Protein AF-A0A971B9K6-F1 (afdb_monomer_lite)

Secondary structure (DSSP, 8-state):
-----EEEEEEETTEEEEEEEEEEETTEEEEEETTEEEEEEEEETTEEEEEE-SSS-EEEEEEEEE-TT--EEEEEEEEETT----EEEEEEE--S---

Radius of gyration: 12.98 Å; chains: 1; bounding box: 41×25×31 Å

Foldseek 3Di:
DDDPAAWKFKAWQNDTWIWGFHDDDPQATWTDTPNATWDPWGDDPQKTWIWRPDPFIKIDIWGWDADPQRKIKTWDWIDTPPDPDIIIMMIIDHDPDPD

Sequence (99 aa):
MYDLRGNWNHDGNGHKTKLIVKEQQGNKSSGTMHGNPLINGVISGNKVTFTRDIPQRQDYTGTITVDSDGNVRMSGTFTPVGSNSLYKWNSEKLNKWGV

pLDDT: mean 91.16, std 10.28, range [36.59, 98.0]

Structure (mmCIF, N/CA/C/O backbone):
data_AF-A0A971B9K6-F1
#
_entry.id   AF-A0A971B9K6-F1
#
loop_
_atom_site.group_PDB
_atom_site.id
_atom_site.type_symbol
_atom_site.label_atom_id
_atom_site.label_alt_id
_atom_site.label_comp_id
_atom_site.label_asym_id
_atom_site.label_entity_id
_atom_site.label_seq_id
_atom_site.pdbx_PDB_ins_code
_atom_site.Cartn_x
_atom_site.Cartn_y
_atom_site.Cartn_z
_atom_site.occupancy
_atom_site.B_iso_or_equiv
_atom_site.auth_seq_id
_atom_site.auth_comp_id
_atom_site.auth_asym_id
_atom_site.auth_atom_id
_atom_site.pdbx_PDB_model_num
ATOM 1 N N . MET A 1 1 ? -9.076 -6.286 13.920 1.00 74.38 1 MET A N 1
ATOM 2 C CA . MET A 1 1 ? -8.378 -6.205 12.615 1.00 74.38 1 MET A CA 1
ATOM 3 C C . MET A 1 1 ? -8.935 -5.003 11.868 1.00 74.38 1 MET A C 1
ATOM 5 O O . MET A 1 1 ? -10.145 -4.832 11.904 1.00 74.38 1 MET A O 1
ATOM 9 N N . TYR A 1 2 ? -8.090 -4.157 11.273 1.00 84.38 2 TYR A N 1
ATOM 10 C CA . TYR A 1 2 ? -8.534 -2.933 10.587 1.00 84.38 2 TYR A CA 1
ATOM 11 C C . TYR A 1 2 ? -9.240 -3.241 9.259 1.00 84.38 2 TYR A C 1
ATOM 13 O O . TYR A 1 2 ? -8.789 -4.128 8.538 1.00 84.38 2 TYR A O 1
ATOM 21 N N . ASP A 1 3 ? -10.296 -2.494 8.916 1.00 88.62 3 ASP A N 1
ATOM 22 C CA . ASP A 1 3 ? -10.888 -2.503 7.572 1.00 88.62 3 ASP A CA 1
ATOM 23 C C . ASP A 1 3 ? -10.204 -1.456 6.682 1.00 88.62 3 ASP A C 1
ATOM 25 O O . ASP A 1 3 ? -10.424 -0.242 6.800 1.00 88.62 3 ASP A O 1
ATOM 29 N N . LEU A 1 4 ? -9.348 -1.934 5.781 1.00 91.19 4 LEU A N 1
ATOM 30 C CA . LEU A 1 4 ? -8.565 -1.077 4.901 1.00 91.19 4 LEU A CA 1
ATOM 31 C C . LEU A 1 4 ? -9.233 -0.817 3.550 1.00 91.19 4 LEU A C 1
ATOM 33 O O . LEU A 1 4 ? -8.687 -0.039 2.767 1.00 91.19 4 LEU A O 1
ATOM 37 N N . ARG A 1 5 ? -10.412 -1.390 3.276 1.00 93.12 5 ARG A N 1
ATOM 38 C CA . ARG A 1 5 ? -11.105 -1.207 1.991 1.00 93.12 5 ARG A CA 1
ATOM 39 C C . ARG A 1 5 ? -11.350 0.273 1.689 1.00 93.12 5 ARG A C 1
ATOM 41 O O . ARG A 1 5 ? -11.621 1.076 2.590 1.00 93.12 5 ARG A O 1
ATOM 48 N N . GLY A 1 6 ? -11.248 0.627 0.410 1.00 93.50 6 GLY A N 1
ATOM 49 C CA . GLY A 1 6 ? -11.510 1.972 -0.098 1.00 93.50 6 GLY A CA 1
ATOM 50 C C . GLY A 1 6 ? -10.330 2.623 -0.818 1.00 93.50 6 GLY A C 1
ATOM 51 O O . GLY A 1 6 ? -9.342 1.978 -1.172 1.00 93.50 6 GLY A O 1
ATOM 52 N N . ASN A 1 7 ? -10.477 3.926 -1.056 1.00 94.44 7 ASN A N 1
ATOM 53 C CA . ASN A 1 7 ? -9.507 4.753 -1.765 1.00 94.44 7 ASN A CA 1
ATOM 54 C C . ASN A 1 7 ? -8.622 5.511 -0.779 1.00 94.44 7 ASN A C 1
ATOM 56 O O . ASN A 1 7 ? -9.125 6.156 0.140 1.00 94.44 7 ASN A O 1
ATOM 60 N N . TRP A 1 8 ? -7.325 5.495 -1.043 1.00 95.38 8 TRP A N 1
ATOM 61 C CA . TRP A 1 8 ? -6.303 6.131 -0.230 1.00 95.38 8 TRP A CA 1
ATOM 62 C C . TRP A 1 8 ? -5.507 7.117 -1.080 1.00 95.38 8 TRP A C 1
ATOM 64 O O . TRP A 1 8 ? -5.150 6.809 -2.222 1.00 95.38 8 TRP A O 1
ATOM 74 N N . ASN A 1 9 ? -5.206 8.294 -0.534 1.00 95.88 9 ASN A N 1
ATOM 75 C CA . ASN A 1 9 ? -4.154 9.145 -1.090 1.00 95.88 9 ASN A CA 1
ATOM 76 C C . ASN A 1 9 ? -2.826 8.474 -0.761 1.00 95.88 9 ASN A C 1
ATOM 78 O O . ASN A 1 9 ? -2.583 8.220 0.410 1.00 95.88 9 ASN A O 1
ATOM 82 N N . HIS A 1 10 ? -2.003 8.164 -1.756 1.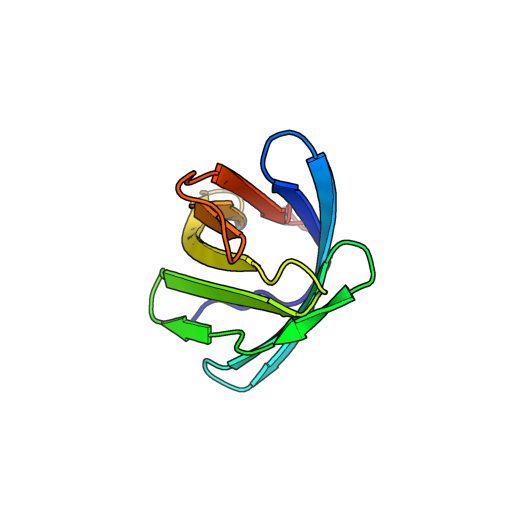00 96.06 10 HIS A N 1
ATOM 83 C CA . HIS A 1 10 ? -0.707 7.521 -1.560 1.00 96.06 10 HIS A CA 1
ATOM 84 C C . HIS A 1 10 ? 0.409 8.448 -2.028 1.00 96.06 10 HIS A C 1
ATOM 86 O O . HIS A 1 10 ? 0.290 9.080 -3.077 1.00 96.06 10 HIS A O 1
ATOM 92 N N . ASP A 1 11 ? 1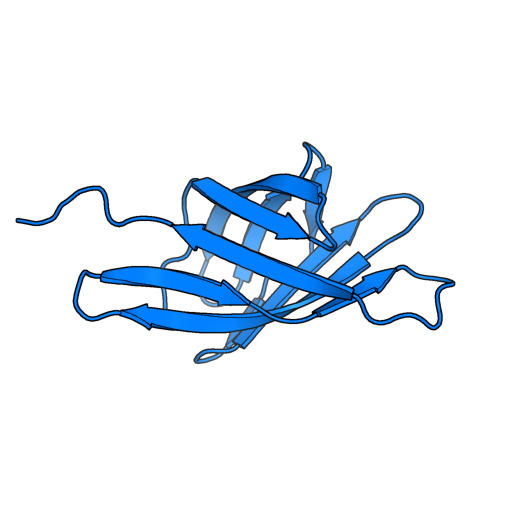.502 8.474 -1.279 1.00 96.38 11 ASP A N 1
ATOM 93 C CA . ASP A 1 11 ? 2.762 9.101 -1.660 1.00 96.38 11 ASP A CA 1
ATOM 94 C C . ASP A 1 11 ? 3.885 8.094 -1.402 1.00 96.38 11 ASP A C 1
ATOM 96 O O . ASP A 1 11 ? 4.131 7.706 -0.257 1.00 96.38 11 ASP A O 1
ATOM 100 N N . GLY A 1 12 ? 4.530 7.636 -2.474 1.00 93.69 12 GLY A N 1
ATOM 101 C CA . GLY A 1 12 ? 5.677 6.737 -2.419 1.00 93.69 12 GLY A CA 1
ATOM 102 C C . GLY A 1 12 ? 6.885 7.414 -3.042 1.00 93.69 12 GLY A C 1
ATOM 103 O O . GLY A 1 12 ? 6.898 7.656 -4.246 1.00 93.69 12 GLY A O 1
ATOM 104 N N . ASN A 1 13 ? 7.910 7.713 -2.242 1.00 92.75 13 ASN A N 1
ATOM 105 C CA . ASN A 1 13 ? 9.099 8.438 -2.697 1.00 92.75 13 ASN A CA 1
ATOM 106 C C . ASN A 1 13 ? 8.785 9.781 -3.403 1.00 92.75 13 ASN A C 1
ATOM 108 O O . ASN A 1 13 ? 9.410 10.115 -4.406 1.00 92.75 13 ASN A O 1
ATOM 112 N N . GLY A 1 14 ? 7.777 10.527 -2.940 1.00 91.94 14 GLY A N 1
ATOM 113 C CA . GLY A 1 14 ? 7.342 11.785 -3.558 1.00 91.94 14 GLY A CA 1
ATOM 114 C C . GLY A 1 14 ? 6.402 11.610 -4.757 1.00 91.94 14 GLY A C 1
ATOM 115 O O . GLY A 1 14 ? 5.879 12.596 -5.280 1.00 91.94 14 GLY A O 1
ATOM 116 N N . HIS A 1 15 ? 6.147 10.375 -5.201 1.00 90.81 15 HIS A N 1
ATOM 117 C CA . HIS A 1 15 ? 5.206 10.094 -6.281 1.00 90.81 15 HIS A CA 1
ATOM 118 C C . HIS A 1 15 ? 3.794 9.918 -5.726 1.00 90.81 15 HIS A C 1
ATOM 120 O O . HIS A 1 15 ? 3.459 8.901 -5.112 1.00 90.81 15 HIS A O 1
ATOM 126 N N . LYS A 1 16 ? 2.946 10.916 -5.984 1.00 94.12 16 LYS A N 1
ATOM 127 C CA . LYS A 1 16 ? 1.549 10.927 -5.544 1.00 94.12 16 LYS A CA 1
ATOM 128 C C . LYS A 1 16 ? 0.665 10.091 -6.466 1.00 94.12 16 LYS A C 1
ATOM 130 O O . LYS A 1 16 ? 0.735 10.204 -7.688 1.00 94.12 16 LYS A O 1
ATOM 135 N N . THR A 1 17 ? -0.187 9.259 -5.878 1.00 93.44 17 THR A N 1
ATOM 136 C CA . THR A 1 17 ? -1.108 8.364 -6.591 1.00 93.44 17 THR A CA 1
ATOM 137 C C . THR A 1 17 ? -2.295 7.976 -5.707 1.00 93.44 17 THR A C 1
ATOM 139 O O . THR A 1 17 ? -2.457 8.472 -4.590 1.00 93.44 17 THR A O 1
ATOM 142 N N . LYS A 1 18 ? -3.139 7.067 -6.201 1.00 94.56 18 LYS A N 1
ATOM 143 C CA . LYS A 1 18 ? -4.150 6.381 -5.398 1.00 94.56 18 LYS A CA 1
ATOM 144 C C . LYS A 1 18 ? -3.730 4.944 -5.121 1.00 94.56 18 LYS A C 1
ATOM 146 O O . LYS A 1 18 ? -3.357 4.211 -6.040 1.00 94.56 18 LYS A O 1
ATOM 151 N N . LEU A 1 19 ? -3.860 4.551 -3.860 1.00 95.31 19 LEU A N 1
ATOM 152 C CA . LEU A 1 19 ? -3.928 3.156 -3.448 1.00 95.31 19 LEU A CA 1
ATOM 153 C C . LEU A 1 19 ? -5.409 2.800 -3.279 1.00 95.31 19 LEU A C 1
ATOM 155 O O . LEU A 1 19 ? -6.141 3.475 -2.560 1.00 95.31 19 LEU A O 1
ATOM 159 N N . ILE A 1 20 ? -5.862 1.755 -3.959 1.00 95.44 20 ILE A N 1
ATOM 160 C CA . ILE A 1 20 ? -7.237 1.264 -3.874 1.00 95.44 20 ILE A CA 1
ATOM 161 C C . ILE A 1 20 ? -7.180 -0.131 -3.277 1.00 95.44 20 ILE A C 1
ATOM 163 O O . ILE A 1 20 ? -6.659 -1.038 -3.918 1.00 95.44 20 ILE A O 1
ATOM 167 N N . VAL A 1 21 ? -7.729 -0.313 -2.081 1.00 94.50 21 VAL A N 1
ATOM 168 C CA . VAL A 1 21 ? -7.927 -1.638 -1.483 1.00 94.50 21 VAL A CA 1
ATOM 169 C C . VAL A 1 21 ? -9.338 -2.085 -1.851 1.00 94.50 21 VAL A C 1
ATOM 171 O O . VAL A 1 21 ? -10.315 -1.531 -1.343 1.00 94.50 21 VAL A O 1
ATOM 174 N N . LYS A 1 22 ? -9.443 -3.027 -2.793 1.00 93.38 22 LYS A N 1
ATOM 175 C CA . LYS A 1 22 ? -10.719 -3.474 -3.374 1.00 93.38 22 LYS A CA 1
ATOM 176 C C . LYS A 1 22 ? -11.393 -4.518 -2.495 1.00 93.38 22 LYS A C 1
ATOM 178 O O . LYS A 1 22 ? -12.565 -4.372 -2.163 1.00 93.38 22 LYS A O 1
ATOM 183 N N . GLU A 1 23 ? -10.644 -5.535 -2.085 1.00 93.38 23 GLU A N 1
ATOM 184 C CA . GLU A 1 23 ? -11.163 -6.628 -1.268 1.00 93.38 23 GLU A CA 1
ATOM 185 C C . GLU A 1 23 ? -10.286 -6.849 -0.042 1.00 93.38 23 GLU A C 1
ATOM 187 O O . GLU A 1 23 ? -9.072 -6.628 -0.066 1.00 93.38 23 GLU A O 1
ATOM 192 N N . GLN A 1 24 ? -10.917 -7.308 1.034 1.00 93.50 24 GLN A N 1
ATOM 193 C CA . GLN A 1 24 ? -10.233 -7.764 2.231 1.00 93.50 24 GLN A CA 1
ATOM 194 C C . GLN A 1 24 ? -10.999 -8.955 2.809 1.00 93.50 24 GLN A C 1
ATOM 196 O O . GLN A 1 24 ? -12.176 -8.832 3.146 1.00 93.50 24 GLN A O 1
ATOM 201 N N . GLN A 1 25 ? -10.334 -10.105 2.903 1.00 93.50 25 GLN A N 1
ATOM 202 C CA . GLN A 1 25 ? -10.880 -11.347 3.447 1.00 93.50 25 GLN A CA 1
ATOM 203 C C . GLN A 1 25 ? -9.969 -11.830 4.572 1.00 93.50 25 GLN A C 1
ATOM 205 O O . GLN A 1 25 ? -8.855 -12.306 4.337 1.00 93.50 25 GLN A O 1
ATOM 210 N N . GLY A 1 26 ? -10.421 -11.666 5.816 1.00 92.19 26 GLY A N 1
ATOM 211 C CA . GLY A 1 26 ? -9.547 -11.869 6.967 1.00 92.19 26 GLY A CA 1
ATOM 212 C C . GLY A 1 26 ? -8.324 -10.950 6.877 1.00 92.19 26 GLY A C 1
ATOM 213 O O . GLY A 1 26 ? -8.442 -9.759 6.578 1.00 9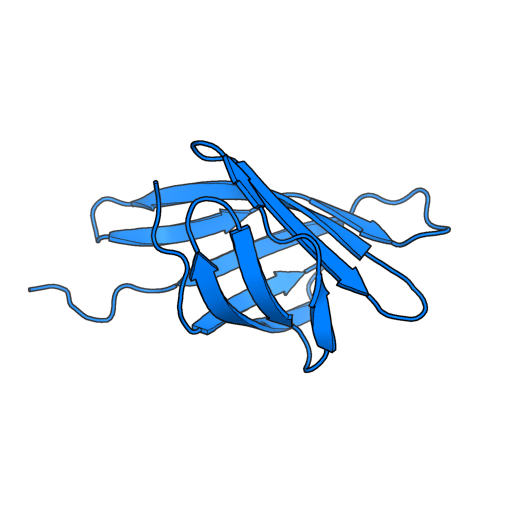2.19 26 GLY A O 1
ATOM 214 N N . ASN A 1 27 ? -7.141 -11.518 7.097 1.00 94.94 27 ASN A N 1
ATOM 215 C CA . ASN A 1 27 ? -5.880 -10.788 7.021 1.00 94.94 27 ASN A CA 1
ATOM 216 C C . ASN A 1 27 ? -5.406 -10.501 5.592 1.00 94.94 27 ASN A C 1
ATOM 218 O O . ASN A 1 27 ? -4.429 -9.776 5.442 1.00 94.94 27 ASN A O 1
ATOM 222 N N . LYS A 1 28 ? -6.035 -11.063 4.556 1.00 96.44 28 LYS A N 1
ATOM 223 C CA . LYS A 1 28 ? -5.611 -10.866 3.167 1.00 96.44 28 LYS A CA 1
ATOM 224 C C . LYS A 1 28 ? -6.327 -9.676 2.551 1.00 96.44 28 LYS A C 1
ATOM 226 O O . LYS A 1 28 ? -7.529 -9.513 2.748 1.00 96.44 28 LYS A O 1
ATOM 231 N N . SER A 1 29 ? -5.608 -8.889 1.764 1.00 94.69 29 SER A N 1
ATOM 232 C CA . SER A 1 29 ? -6.163 -7.780 0.992 1.00 94.69 29 SER A CA 1
ATOM 233 C C . SER A 1 29 ? -5.706 -7.821 -0.465 1.00 94.69 29 SER A C 1
ATOM 235 O O . SER A 1 29 ? -4.645 -8.351 -0.795 1.00 94.69 29 SER A O 1
ATOM 237 N N . SER A 1 30 ? -6.528 -7.264 -1.349 1.00 94.88 30 SER A N 1
ATOM 238 C CA . SER A 1 30 ? -6.220 -7.086 -2.767 1.00 94.88 30 SER A CA 1
ATOM 239 C C . SER A 1 30 ? -6.573 -5.668 -3.202 1.00 94.88 30 SER A C 1
ATOM 241 O O . SER A 1 30 ? -7.364 -4.964 -2.562 1.00 94.88 30 SER A O 1
ATOM 243 N N . GLY A 1 31 ? -5.960 -5.202 -4.285 1.00 94.62 31 GLY A N 1
ATOM 244 C CA . GLY A 1 31 ? -6.096 -3.807 -4.662 1.00 94.62 31 GLY A CA 1
ATOM 245 C C . GLY A 1 31 ? -5.329 -3.414 -5.904 1.00 94.62 31 GLY A C 1
ATOM 246 O O . GLY A 1 31 ? -4.843 -4.260 -6.649 1.00 94.62 31 GLY A O 1
ATOM 247 N N . THR A 1 32 ? -5.227 -2.108 -6.118 1.00 95.38 32 THR A N 1
ATOM 248 C CA . THR A 1 32 ? -4.433 -1.517 -7.194 1.00 95.38 32 THR A CA 1
ATOM 249 C C . THR A 1 32 ? -3.705 -0.267 -6.722 1.00 95.38 32 THR A C 1
ATOM 251 O O . THR A 1 32 ? -4.253 0.511 -5.942 1.00 95.38 32 THR A O 1
ATOM 254 N N . MET A 1 33 ? -2.512 -0.022 -7.258 1.00 94.00 33 MET A N 1
ATOM 255 C CA . MET A 1 33 ? -1.735 1.197 -7.038 1.00 94.00 33 MET A CA 1
ATOM 256 C C . MET A 1 33 ? -1.036 1.610 -8.338 1.00 94.00 33 MET A C 1
ATOM 258 O O . MET A 1 33 ? -0.426 0.780 -9.011 1.00 94.00 33 MET A O 1
ATOM 262 N N . HIS A 1 34 ? -1.146 2.886 -8.729 1.00 87.25 34 HIS A N 1
ATOM 263 C CA . HIS A 1 34 ? -0.778 3.348 -10.084 1.00 87.25 34 HIS A CA 1
ATOM 264 C C . HIS A 1 34 ? -1.439 2.521 -11.207 1.00 87.25 34 HIS A C 1
ATOM 266 O O . HIS A 1 34 ? -0.803 2.220 -12.210 1.00 87.25 34 HIS A O 1
ATOM 272 N N . GLY A 1 35 ? -2.676 2.058 -11.002 1.00 86.62 35 GLY A N 1
ATOM 273 C CA . GLY A 1 35 ? -3.374 1.176 -11.948 1.00 86.62 35 GLY A CA 1
ATOM 274 C C . GLY A 1 35 ? -2.851 -0.266 -12.011 1.00 86.62 35 GLY A C 1
ATOM 275 O O . GLY A 1 35 ? -3.476 -1.096 -12.660 1.00 86.62 35 GLY A O 1
ATOM 276 N N . ASN A 1 36 ? -1.766 -0.595 -11.303 1.00 91.44 36 ASN A N 1
ATOM 277 C CA . ASN A 1 36 ? -1.208 -1.944 -11.265 1.00 91.44 36 ASN A CA 1
ATOM 278 C C . ASN A 1 36 ? -1.828 -2.743 -10.115 1.00 91.44 36 ASN A C 1
ATOM 280 O O . ASN A 1 36 ? -2.012 -2.172 -9.035 1.00 91.44 36 ASN A O 1
ATOM 284 N N . PRO A 1 37 ? -2.141 -4.035 -10.303 1.00 92.81 37 PRO A N 1
ATOM 285 C CA . PRO A 1 37 ? -2.653 -4.881 -9.236 1.00 92.81 37 PRO A CA 1
ATOM 286 C C . PRO A 1 37 ? -1.637 -5.035 -8.101 1.00 92.81 37 PRO A C 1
ATOM 288 O O . PRO A 1 37 ? -0.423 -5.065 -8.310 1.00 92.81 37 PRO A O 1
ATOM 291 N N . LEU A 1 38 ? -2.162 -5.132 -6.883 1.00 94.12 38 LEU A N 1
ATOM 292 C CA . LEU A 1 38 ? -1.404 -5.538 -5.711 1.00 94.12 38 LEU A CA 1
ATOM 293 C C . LEU A 1 38 ? -1.526 -7.041 -5.514 1.00 94.12 38 LEU A C 1
ATOM 295 O O . LEU A 1 38 ? -2.623 -7.594 -5.609 1.00 94.12 38 LEU A O 1
ATOM 299 N N . ILE A 1 39 ? -0.413 -7.670 -5.157 1.00 92.94 39 ILE A N 1
ATOM 300 C CA . ILE A 1 39 ? -0.361 -9.068 -4.734 1.00 92.94 39 ILE A CA 1
ATOM 301 C C . ILE A 1 39 ? 0.145 -9.155 -3.292 1.00 92.94 39 ILE A C 1
ATOM 303 O O . ILE A 1 39 ? 0.730 -8.206 -2.770 1.00 92.94 39 ILE A O 1
ATOM 307 N N . ASN A 1 40 ? -0.089 -10.296 -2.639 1.00 93.56 40 ASN A N 1
ATOM 308 C CA . ASN A 1 40 ? 0.393 -10.582 -1.280 1.00 93.56 40 ASN A CA 1
ATOM 309 C C . ASN A 1 40 ? 0.029 -9.506 -0.237 1.00 93.56 40 ASN A C 1
ATOM 311 O O . ASN A 1 40 ? 0.807 -9.228 0.677 1.00 93.56 40 ASN A O 1
ATOM 315 N N . GLY A 1 41 ? -1.151 -8.892 -0.373 1.00 95.81 41 GLY A N 1
ATOM 316 C CA . GLY A 1 41 ? -1.675 -7.969 0.626 1.00 95.81 41 GLY A CA 1
ATOM 317 C C . GLY A 1 41 ? -1.970 -8.704 1.931 1.00 95.81 41 GLY A C 1
ATOM 318 O O . GLY A 1 41 ? -2.788 -9.626 1.938 1.00 95.81 41 GLY A O 1
ATOM 319 N N . VAL A 1 42 ? -1.304 -8.326 3.024 1.00 96.75 42 VAL A N 1
ATOM 320 C CA . VAL A 1 42 ? -1.477 -8.943 4.348 1.00 96.75 42 VAL A CA 1
ATOM 321 C C . VAL A 1 42 ? -1.540 -7.879 5.441 1.00 96.75 42 VAL A C 1
ATOM 323 O O . VAL A 1 42 ? -0.777 -6.915 5.441 1.00 96.75 42 VAL A O 1
ATOM 326 N N . ILE A 1 43 ? -2.446 -8.077 6.397 1.00 95.50 43 ILE A N 1
ATOM 327 C CA . ILE A 1 43 ? -2.660 -7.231 7.571 1.00 95.50 43 ILE A CA 1
ATOM 328 C C . ILE A 1 43 ? -2.512 -8.093 8.822 1.00 95.50 43 ILE A C 1
ATOM 330 O O . ILE A 1 43 ? -3.280 -9.028 9.035 1.00 95.50 43 ILE A O 1
ATOM 334 N N . SER A 1 44 ? -1.553 -7.769 9.684 1.00 94.50 44 SER A N 1
ATOM 335 C C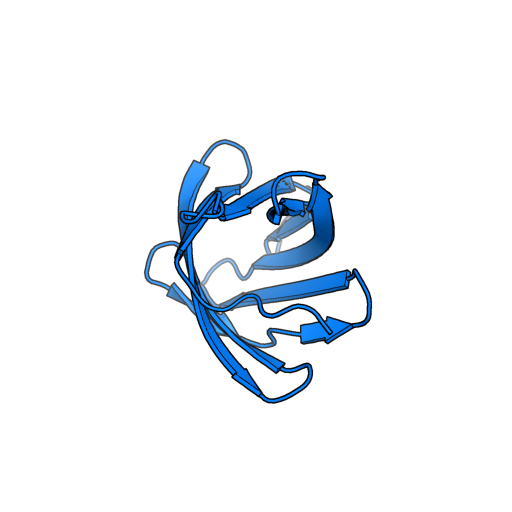A . SER A 1 44 ? -1.317 -8.504 10.931 1.00 94.50 44 SER A CA 1
ATOM 336 C C . SER A 1 44 ? -1.130 -7.533 12.090 1.00 94.50 44 SER A C 1
ATOM 338 O O . SER A 1 44 ? -0.101 -6.866 12.195 1.00 94.50 44 SER A O 1
ATOM 340 N N . GLY A 1 45 ? -2.135 -7.436 12.964 1.00 93.00 45 GLY A N 1
ATOM 341 C CA . GLY A 1 45 ? -2.175 -6.407 14.004 1.00 93.00 45 GLY A CA 1
ATOM 342 C C . GLY A 1 45 ? -2.196 -5.011 13.378 1.00 93.00 45 GLY A C 1
ATOM 343 O O . GLY A 1 45 ? -3.107 -4.690 12.617 1.00 93.00 45 GLY A O 1
ATOM 344 N N . ASN A 1 46 ? -1.177 -4.206 13.678 1.00 95.38 46 ASN A N 1
ATOM 345 C CA . ASN A 1 46 ? -0.961 -2.896 13.067 1.00 95.38 46 ASN A CA 1
ATOM 346 C C . ASN A 1 46 ? 0.035 -2.923 11.899 1.00 95.38 46 ASN A C 1
ATOM 348 O O . ASN A 1 46 ? 0.406 -1.857 11.428 1.00 95.38 46 ASN A O 1
ATOM 352 N N . LYS A 1 47 ? 0.502 -4.089 11.440 1.00 96.69 47 LYS A N 1
ATOM 353 C CA . LYS A 1 47 ? 1.402 -4.197 10.283 1.00 96.69 47 LYS A CA 1
ATOM 354 C C . LYS A 1 47 ? 0.610 -4.419 9.001 1.00 96.69 47 LYS A C 1
ATOM 356 O O . LYS A 1 47 ? -0.370 -5.166 9.003 1.00 96.69 47 LYS A O 1
ATOM 361 N N . VAL A 1 48 ? 1.079 -3.822 7.912 1.00 96.31 48 VAL A N 1
ATOM 362 C CA . VAL A 1 48 ? 0.554 -4.013 6.558 1.00 96.31 48 VAL A CA 1
ATOM 363 C C . VAL A 1 48 ? 1.697 -4.303 5.591 1.00 96.31 48 VAL A C 1
ATOM 365 O O . VAL A 1 48 ? 2.748 -3.664 5.648 1.00 96.31 48 VAL A O 1
ATOM 368 N N . THR A 1 49 ? 1.491 -5.265 4.699 1.00 96.50 49 THR A N 1
ATOM 369 C CA . THR A 1 49 ? 2.392 -5.543 3.579 1.00 96.50 49 THR A CA 1
ATOM 370 C C . THR A 1 49 ? 1.595 -5.690 2.300 1.00 96.50 49 THR A C 1
ATOM 372 O O . THR A 1 49 ? 0.468 -6.178 2.330 1.00 96.50 49 THR A O 1
ATOM 375 N N . PHE A 1 50 ? 2.175 -5.288 1.177 1.00 95.69 50 PHE A N 1
ATOM 376 C CA . PHE A 1 50 ? 1.663 -5.598 -0.155 1.00 95.69 50 PHE A CA 1
ATOM 377 C C . PHE A 1 50 ? 2.790 -5.481 -1.177 1.00 95.69 50 PHE A C 1
ATOM 379 O O . PHE A 1 50 ? 3.764 -4.760 -0.977 1.00 95.69 50 PHE A O 1
ATOM 386 N N . THR A 1 51 ? 2.640 -6.165 -2.299 1.00 95.12 51 THR A N 1
ATOM 387 C CA . THR A 1 51 ? 3.602 -6.135 -3.396 1.00 95.12 51 THR A CA 1
ATOM 388 C C . THR A 1 51 ? 2.952 -5.487 -4.607 1.00 95.12 51 THR A C 1
ATOM 390 O O . THR A 1 51 ? 1.848 -5.866 -5.001 1.00 95.12 51 THR A O 1
ATOM 393 N N . ARG A 1 52 ? 3.647 -4.536 -5.234 1.00 93.62 52 ARG A N 1
ATOM 394 C CA . ARG A 1 52 ? 3.314 -4.072 -6.583 1.00 93.62 52 ARG A CA 1
ATOM 395 C C . ARG A 1 52 ? 4.097 -4.920 -7.583 1.00 93.62 52 ARG A C 1
ATOM 397 O O . ARG A 1 52 ? 5.320 -4.788 -7.667 1.00 93.62 52 ARG A O 1
ATOM 404 N N . ASP A 1 53 ? 3.393 -5.794 -8.298 1.00 89.94 53 ASP A N 1
ATOM 405 C CA . ASP A 1 53 ? 3.994 -6.731 -9.251 1.00 89.94 53 ASP A CA 1
ATOM 406 C C . ASP A 1 53 ? 4.094 -6.097 -10.641 1.00 89.94 53 ASP A C 1
ATOM 408 O O . ASP A 1 53 ? 3.182 -6.143 -11.462 1.00 89.94 53 ASP A O 1
ATOM 412 N N . ILE A 1 54 ? 5.195 -5.390 -10.842 1.00 90.31 54 ILE A N 1
ATOM 413 C CA . ILE A 1 54 ? 5.561 -4.671 -12.065 1.00 90.31 54 ILE A CA 1
ATOM 414 C C . ILE A 1 54 ? 6.997 -5.077 -12.438 1.00 90.31 54 ILE A C 1
ATOM 416 O O . ILE A 1 54 ? 7.671 -5.667 -11.591 1.00 90.31 54 ILE A O 1
ATOM 420 N N . PRO A 1 55 ? 7.525 -4.742 -13.637 1.00 89.56 55 PRO A N 1
ATOM 421 C CA . PRO A 1 55 ? 8.879 -5.150 -14.038 1.00 89.56 55 PRO A CA 1
ATOM 422 C C . PRO A 1 55 ? 9.963 -4.830 -13.001 1.00 89.56 55 PRO A C 1
ATOM 424 O O . PRO A 1 55 ? 10.877 -5.620 -12.786 1.00 89.56 55 PRO A O 1
ATOM 427 N N . GLN A 1 56 ? 9.818 -3.704 -12.298 1.00 89.75 56 GLN A N 1
ATOM 428 C CA . GLN A 1 56 ? 10.602 -3.387 -11.111 1.00 89.75 56 GLN A CA 1
ATOM 429 C C . GLN A 1 56 ? 9.760 -3.635 -9.854 1.00 89.75 56 GLN A C 1
ATOM 431 O O . GLN A 1 56 ? 9.270 -2.683 -9.242 1.00 89.75 56 GLN A O 1
ATOM 436 N N . ARG A 1 57 ? 9.539 -4.912 -9.512 1.00 93.19 57 ARG A N 1
ATOM 437 C CA . ARG A 1 57 ? 8.702 -5.334 -8.376 1.00 93.19 57 ARG A CA 1
ATOM 438 C C . ARG A 1 57 ? 9.069 -4.556 -7.118 1.00 93.19 57 ARG A C 1
ATOM 440 O O . ARG A 1 57 ? 10.244 -4.338 -6.843 1.00 93.19 57 ARG A O 1
ATOM 447 N N . GLN A 1 58 ? 8.064 -4.158 -6.347 1.00 94.94 58 GLN A N 1
ATOM 448 C CA . GLN A 1 58 ? 8.254 -3.406 -5.109 1.00 94.94 58 GLN A CA 1
ATOM 449 C C . GLN A 1 58 ? 7.484 -4.066 -3.978 1.00 94.94 58 GLN A C 1
ATOM 451 O O . GLN A 1 58 ? 6.261 -4.194 -4.053 1.00 94.94 58 GLN A O 1
ATOM 456 N N . ASP A 1 59 ? 8.200 -4.445 -2.926 1.00 94.19 59 ASP A N 1
ATOM 457 C CA . ASP A 1 59 ? 7.603 -4.995 -1.716 1.00 94.19 59 ASP A CA 1
ATOM 458 C C . ASP A 1 59 ? 7.469 -3.879 -0.677 1.00 94.19 59 ASP A C 1
ATOM 460 O O . ASP A 1 59 ? 8.460 -3.312 -0.215 1.00 94.19 59 ASP A O 1
ATOM 464 N N . TYR A 1 60 ? 6.225 -3.538 -0.350 1.00 96.19 60 TYR A N 1
ATOM 465 C CA . TYR A 1 60 ? 5.876 -2.512 0.619 1.00 96.19 60 TYR A CA 1
ATOM 466 C C . TYR A 1 60 ? 5.645 -3.153 1.980 1.00 96.19 60 TYR A C 1
ATOM 468 O O . TYR A 1 60 ? 4.900 -4.127 2.116 1.00 96.19 60 TYR A O 1
ATOM 476 N N . THR A 1 61 ? 6.236 -2.550 3.004 1.00 97.00 61 THR A N 1
ATOM 477 C CA . THR A 1 61 ? 5.957 -2.841 4.408 1.00 97.00 61 THR A CA 1
ATOM 478 C C . THR A 1 61 ? 5.597 -1.554 5.126 1.00 97.00 61 THR A C 1
ATOM 480 O O . THR A 1 61 ? 6.108 -0.482 4.795 1.00 97.00 61 THR A O 1
ATOM 483 N N . GLY A 1 62 ? 4.705 -1.636 6.103 1.00 97.31 62 GLY A N 1
ATOM 484 C CA . GLY A 1 62 ? 4.323 -0.474 6.883 1.00 97.31 62 GLY A CA 1
ATOM 485 C C . GLY A 1 62 ? 3.502 -0.800 8.113 1.00 97.31 62 GLY A C 1
ATOM 486 O O . GLY A 1 62 ? 3.231 -1.962 8.431 1.00 97.31 62 GLY A O 1
ATOM 487 N N . THR A 1 63 ? 3.109 0.259 8.804 1.00 97.56 63 THR A N 1
ATOM 488 C CA . THR A 1 63 ? 2.228 0.222 9.962 1.00 97.56 63 THR A CA 1
ATOM 489 C C . THR A 1 63 ? 0.958 1.015 9.701 1.00 97.56 63 THR A C 1
ATOM 491 O O . THR A 1 63 ? 0.937 1.924 8.877 1.00 97.56 63 THR A O 1
ATOM 494 N N . ILE A 1 64 ? -0.110 0.642 10.399 1.00 96.25 64 ILE A N 1
ATOM 495 C CA . ILE A 1 64 ? -1.422 1.279 10.373 1.00 96.25 64 ILE A CA 1
ATOM 496 C C . ILE A 1 64 ? -1.573 2.079 11.665 1.00 96.25 64 ILE A C 1
ATOM 498 O O . ILE A 1 64 ? -1.347 1.549 12.756 1.00 96.25 64 ILE A O 1
ATOM 502 N N . THR A 1 65 ? -1.992 3.333 11.547 1.00 95.12 65 THR A N 1
ATOM 503 C CA . THR A 1 65 ? -2.391 4.183 12.670 1.00 95.12 65 THR A CA 1
ATOM 504 C C . THR A 1 65 ? -3.783 4.748 12.422 1.00 95.12 65 THR A C 1
ATOM 506 O O . THR A 1 65 ? -4.192 4.963 11.280 1.00 95.12 65 THR A O 1
ATOM 509 N N . VAL A 1 66 ? -4.530 4.957 13.503 1.00 91.81 66 VAL A N 1
ATOM 510 C CA . VAL A 1 66 ? -5.852 5.590 13.486 1.00 91.81 66 VAL A CA 1
ATOM 511 C C . VAL A 1 66 ? -5.793 6.743 14.475 1.00 91.81 66 VAL A C 1
ATOM 513 O O . VAL A 1 66 ? -5.343 6.537 15.603 1.00 91.81 66 VAL A O 1
ATOM 516 N N . ASP A 1 67 ? -6.159 7.945 14.038 1.00 89.62 67 ASP A N 1
ATOM 517 C CA . ASP A 1 67 ? -6.238 9.107 14.928 1.00 89.62 67 ASP A CA 1
ATOM 518 C C . ASP A 1 67 ? -7.603 9.201 15.632 1.00 89.62 67 ASP A C 1
ATOM 520 O O . ASP A 1 67 ? -8.499 8.387 15.399 1.00 89.62 67 ASP A O 1
ATOM 524 N N . SER A 1 68 ? -7.747 10.179 16.531 1.00 88.62 68 SER A N 1
ATOM 525 C CA . SER A 1 68 ? -8.980 10.420 17.296 1.00 88.62 68 SER A CA 1
ATOM 526 C C . SER A 1 68 ? -10.199 10.700 16.421 1.00 88.62 68 SER A C 1
ATOM 528 O O . SER A 1 68 ? -11.320 10.437 16.845 1.00 88.62 68 SER A O 1
ATOM 530 N N . ASP A 1 69 ? -9.978 11.193 15.203 1.00 87.06 69 ASP A N 1
ATOM 531 C CA . ASP A 1 69 ? -11.027 11.577 14.257 1.00 87.06 69 ASP A CA 1
ATOM 532 C C . ASP A 1 69 ? -11.420 10.394 13.348 1.00 87.06 69 ASP A C 1
ATOM 534 O O . ASP A 1 69 ? -12.256 10.506 12.445 1.00 87.06 69 ASP A O 1
ATOM 538 N N . GLY A 1 70 ? -10.800 9.231 13.572 1.00 87.00 70 GLY A N 1
ATOM 539 C CA . GLY A 1 70 ? -11.012 8.021 12.792 1.00 87.00 70 GLY A CA 1
ATOM 540 C C . GLY A 1 70 ? -10.311 8.036 11.434 1.00 87.00 70 GLY A C 1
ATOM 541 O O . GLY A 1 70 ? -10.553 7.137 10.624 1.00 87.00 70 GLY A O 1
ATOM 542 N N . ASN A 1 71 ? -9.434 9.009 11.155 1.00 90.00 71 ASN A N 1
ATOM 543 C CA . ASN A 1 71 ? -8.625 8.962 9.944 1.00 90.00 71 ASN A CA 1
ATOM 544 C C . ASN A 1 71 ? -7.610 7.838 10.072 1.00 90.00 71 ASN A C 1
ATOM 546 O O . ASN A 1 71 ? -6.886 7.721 11.065 1.00 90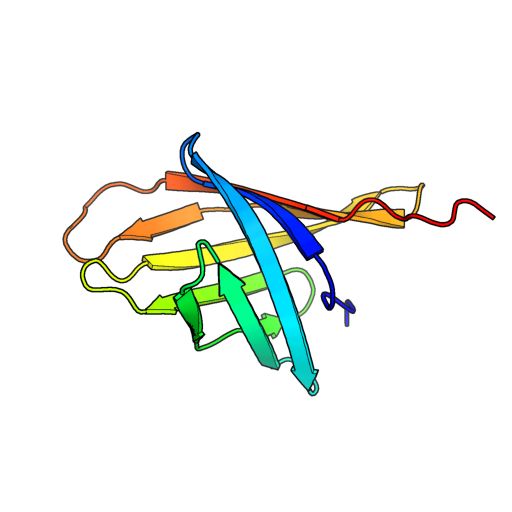.00 71 ASN A O 1
ATOM 550 N N . VAL A 1 72 ? -7.518 7.036 9.018 1.00 93.44 72 VAL A N 1
ATOM 551 C CA . VAL A 1 72 ? -6.581 5.922 8.977 1.00 93.44 72 VAL A CA 1
ATOM 552 C C . VAL A 1 72 ? -5.387 6.323 8.131 1.00 93.44 72 VAL A C 1
ATOM 554 O O . VAL A 1 72 ? -5.536 6.806 7.004 1.00 93.44 72 VAL A O 1
ATOM 557 N N . ARG A 1 73 ? -4.190 6.100 8.666 1.00 95.50 73 ARG A N 1
ATOM 558 C CA . ARG A 1 73 ? -2.925 6.287 7.961 1.00 95.50 73 ARG A CA 1
ATOM 559 C C . ARG A 1 73 ? -2.166 4.974 7.904 1.00 95.50 73 ARG A C 1
ATOM 561 O O . ARG A 1 73 ? -2.206 4.167 8.827 1.00 95.50 73 ARG A O 1
ATOM 568 N N . MET A 1 74 ? -1.470 4.773 6.799 1.00 96.69 74 MET A N 1
ATOM 569 C CA . MET A 1 74 ? -0.479 3.728 6.626 1.00 96.69 74 MET A CA 1
ATOM 570 C C . MET A 1 74 ? 0.845 4.381 6.269 1.00 96.69 74 MET A C 1
ATOM 572 O O . MET A 1 74 ? 0.867 5.323 5.481 1.00 96.69 74 MET A O 1
ATOM 576 N N . SER A 1 75 ? 1.950 3.911 6.822 1.00 97.50 75 SER A N 1
ATOM 577 C CA . SER A 1 75 ? 3.267 4.419 6.440 1.00 97.50 75 SER A CA 1
ATOM 578 C C . SER A 1 75 ? 4.345 3.376 6.638 1.00 97.50 75 SER A C 1
ATOM 580 O O . SER A 1 75 ? 4.214 2.461 7.448 1.00 97.50 75 SER A O 1
ATOM 582 N N . GLY A 1 76 ? 5.424 3.502 5.879 1.00 98.00 76 GLY A N 1
ATOM 583 C CA . GLY A 1 76 ? 6.549 2.594 6.001 1.00 98.00 76 GLY A CA 1
ATOM 584 C C . GLY A 1 76 ? 7.528 2.752 4.861 1.00 98.00 76 GLY A C 1
ATOM 585 O O . GLY A 1 76 ? 7.804 3.869 4.414 1.00 98.00 76 GLY A O 1
ATOM 586 N N . THR A 1 77 ? 8.069 1.626 4.408 1.00 97.75 77 THR A N 1
ATOM 587 C CA . THR A 1 77 ? 9.090 1.590 3.369 1.00 97.75 77 THR A CA 1
ATOM 588 C C . THR A 1 77 ? 8.819 0.544 2.297 1.00 97.75 77 THR A C 1
ATOM 590 O O . THR A 1 77 ? 8.074 -0.414 2.512 1.00 97.75 77 THR A O 1
ATOM 593 N N . PHE A 1 78 ? 9.416 0.742 1.125 1.00 95.94 78 PHE A N 1
ATOM 594 C CA . PHE A 1 78 ? 9.466 -0.256 0.066 1.00 95.94 78 PHE A CA 1
ATOM 595 C C . PHE A 1 78 ? 10.852 -0.312 -0.572 1.00 95.94 78 PHE A C 1
ATOM 597 O O . PHE A 1 78 ? 11.569 0.693 -0.618 1.00 95.94 78 PHE A O 1
ATOM 604 N N . THR A 1 79 ? 11.193 -1.485 -1.100 1.00 91.44 79 THR A N 1
ATOM 605 C CA . THR A 1 79 ? 12.435 -1.721 -1.844 1.00 91.44 79 THR A CA 1
ATOM 606 C C . THR A 1 79 ? 12.081 -2.242 -3.236 1.00 91.44 79 THR A C 1
ATOM 608 O O . THR A 1 79 ? 11.429 -3.283 -3.345 1.00 91.44 79 THR A O 1
ATOM 611 N N . PRO A 1 80 ? 12.464 -1.538 -4.314 1.00 92.44 80 PRO A N 1
ATOM 612 C CA . PRO A 1 80 ? 12.390 -2.075 -5.661 1.00 92.44 80 PRO A CA 1
ATOM 613 C C . PRO A 1 80 ? 13.412 -3.199 -5.845 1.00 92.44 80 PRO A C 1
ATOM 615 O O . PRO A 1 80 ? 14.568 -3.059 -5.445 1.00 92.44 80 PRO A O 1
ATOM 618 N N . VAL A 1 81 ? 13.018 -4.292 -6.493 1.00 90.38 81 VAL A N 1
ATOM 619 C CA . VAL A 1 81 ? 13.938 -5.371 -6.872 1.00 90.38 81 VAL A CA 1
ATOM 620 C C . VAL A 1 81 ? 15.086 -4.799 -7.711 1.00 90.38 81 VAL A C 1
ATOM 622 O O . VAL A 1 81 ? 14.873 -3.975 -8.602 1.00 90.38 81 VAL A O 1
ATOM 625 N N . GLY A 1 82 ? 16.312 -5.221 -7.391 1.00 87.44 82 GLY A N 1
ATOM 626 C CA . GLY A 1 82 ? 17.541 -4.720 -8.014 1.00 87.44 82 GLY A CA 1
ATOM 627 C C . GLY A 1 82 ? 18.042 -3.380 -7.459 1.00 87.44 82 GLY A C 1
ATOM 628 O O . GLY A 1 82 ? 19.063 -2.886 -7.927 1.00 87.44 82 GLY A O 1
ATOM 629 N N . SER A 1 83 ? 17.360 -2.795 -6.467 1.00 89.50 83 SER A N 1
ATOM 630 C CA . SER A 1 83 ? 17.811 -1.591 -5.765 1.00 89.50 83 SER A CA 1
ATOM 631 C C . SER A 1 83 ? 18.341 -1.917 -4.368 1.00 89.50 83 SER A C 1
ATOM 633 O O . SER A 1 83 ? 17.769 -2.733 -3.650 1.00 89.50 83 SER A O 1
ATOM 635 N N . ASN A 1 84 ? 19.398 -1.211 -3.956 1.00 87.56 84 ASN A N 1
ATOM 636 C CA . ASN A 1 84 ? 19.884 -1.193 -2.570 1.00 87.56 84 ASN A CA 1
ATOM 637 C C . ASN A 1 84 ? 19.248 -0.057 -1.748 1.00 87.56 84 ASN A C 1
ATOM 639 O O . ASN A 1 84 ? 19.624 0.174 -0.599 1.00 87.56 84 ASN A O 1
ATOM 643 N N . SER A 1 85 ? 18.320 0.697 -2.340 1.00 91.75 85 SER A N 1
ATOM 644 C CA . SER A 1 85 ? 17.682 1.845 -1.706 1.00 91.75 85 SER A CA 1
ATOM 645 C C . SER A 1 85 ? 16.342 1.472 -1.083 1.00 91.75 85 SER A C 1
ATOM 647 O O . SER A 1 85 ? 15.504 0.816 -1.700 1.00 91.75 85 SER A O 1
ATOM 649 N N . LEU A 1 86 ? 16.136 1.965 0.136 1.00 94.69 86 LEU A N 1
ATOM 650 C CA . LEU A 1 86 ? 14.888 1.861 0.874 1.00 94.69 86 LEU A CA 1
ATOM 651 C C . LEU A 1 86 ? 14.134 3.189 0.768 1.00 94.69 86 LEU A C 1
ATOM 653 O O . LEU A 1 86 ? 14.628 4.224 1.218 1.00 94.69 86 LEU A O 1
ATOM 657 N N . TYR A 1 87 ? 12.935 3.165 0.195 1.00 96.25 87 TYR A N 1
ATOM 658 C CA . TYR A 1 87 ? 12.140 4.371 -0.023 1.00 96.25 87 TYR A CA 1
ATOM 659 C C . TYR A 1 87 ? 10.989 4.458 0.964 1.00 96.25 87 TYR A C 1
ATOM 661 O O . TYR A 1 87 ? 10.358 3.451 1.273 1.00 96.25 87 TYR A O 1
ATOM 669 N N . LYS A 1 88 ? 10.690 5.667 1.442 1.00 97.75 88 LYS A N 1
ATOM 670 C CA . LYS A 1 88 ? 9.541 5.914 2.319 1.00 97.75 88 LYS A CA 1
ATOM 671 C C . LYS A 1 88 ? 8.251 6.002 1.511 1.00 97.75 88 LYS A C 1
ATOM 673 O O . LYS A 1 88 ? 8.244 6.507 0.388 1.00 97.75 88 LYS A O 1
ATOM 678 N N . TRP A 1 89 ? 7.156 5.575 2.122 1.00 97.44 89 TRP A N 1
ATOM 679 C CA . TRP A 1 89 ? 5.815 5.796 1.601 1.00 97.44 89 TRP A CA 1
ATOM 680 C C . TRP A 1 89 ? 4.822 6.087 2.724 1.00 97.44 89 TRP A C 1
ATOM 682 O O . TRP A 1 89 ? 5.045 5.742 3.889 1.00 97.44 89 TRP A O 1
ATOM 692 N N . ASN A 1 90 ? 3.713 6.718 2.362 1.00 97.38 90 ASN A N 1
ATOM 693 C CA . ASN A 1 90 ? 2.555 6.889 3.220 1.00 97.38 90 ASN A CA 1
ATOM 694 C C . ASN A 1 90 ? 1.254 6.781 2.417 1.00 97.38 90 ASN A C 1
ATOM 696 O O . ASN A 1 90 ? 1.224 6.911 1.192 1.00 97.38 90 ASN A O 1
ATOM 700 N N . SER A 1 91 ? 0.167 6.467 3.107 1.00 96.81 91 SER A N 1
ATOM 701 C CA . SER A 1 91 ? -1.179 6.489 2.563 1.00 96.81 91 SER A CA 1
ATOM 702 C C . SER A 1 91 ? -2.177 6.941 3.607 1.00 96.81 91 SER A C 1
ATOM 704 O O . SER A 1 91 ? -2.103 6.515 4.753 1.00 96.81 91 SER A O 1
ATOM 706 N N . GLU A 1 92 ? -3.148 7.748 3.209 1.00 95.44 92 GLU A N 1
ATOM 707 C CA . GLU A 1 92 ? -4.209 8.221 4.097 1.00 95.44 92 GLU A CA 1
ATOM 708 C C . GLU A 1 92 ? -5.594 7.966 3.501 1.00 95.4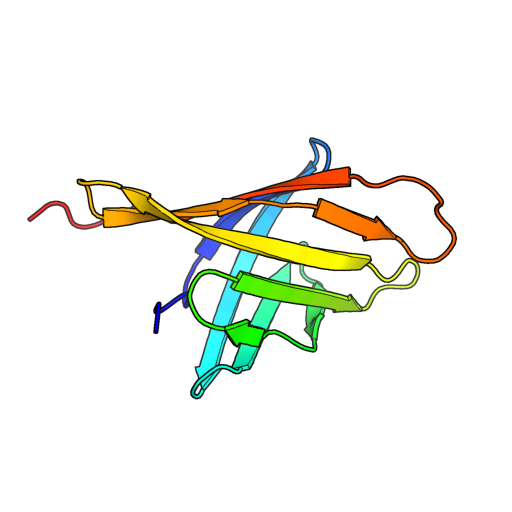4 92 GLU A C 1
ATOM 710 O O . GLU A 1 92 ? -5.830 8.129 2.298 1.00 95.44 92 GLU A O 1
ATOM 715 N N . LYS A 1 93 ? -6.514 7.560 4.374 1.00 92.06 93 LYS A N 1
ATOM 716 C CA . LYS A 1 93 ? -7.946 7.483 4.113 1.00 92.06 93 LYS A CA 1
ATOM 717 C C . LYS A 1 93 ? -8.626 8.356 5.153 1.00 92.06 93 LYS A C 1
ATOM 719 O O . LYS A 1 93 ? -8.710 7.985 6.323 1.00 92.06 93 LYS A O 1
ATOM 724 N N . LEU A 1 94 ? -9.078 9.523 4.706 1.00 83.75 94 LEU A N 1
ATOM 725 C CA . LEU A 1 94 ? -9.852 10.430 5.541 1.00 83.75 94 LEU A CA 1
ATOM 726 C C . LEU A 1 94 ? -11.206 9.794 5.837 1.00 83.75 94 LEU A C 1
ATOM 728 O O . LEU A 1 94 ? -11.869 9.283 4.923 1.00 83.75 94 LEU A O 1
ATOM 732 N N . ASN A 1 95 ? -11.610 9.826 7.102 1.00 75.25 95 ASN A N 1
ATOM 733 C CA . ASN A 1 95 ? -12.962 9.443 7.453 1.00 75.25 95 ASN A CA 1
ATOM 734 C C . ASN A 1 95 ? -13.912 10.494 6.856 1.00 75.25 95 ASN A C 1
ATOM 736 O O . ASN A 1 95 ? -13.836 11.673 7.187 1.00 75.25 95 ASN A O 1
ATOM 740 N N . LYS A 1 96 ? -14.777 10.089 5.920 1.00 56.56 96 LYS A N 1
ATOM 741 C CA . LYS A 1 96 ? -15.761 11.001 5.309 1.00 56.56 96 LYS A CA 1
ATOM 742 C C . LYS A 1 96 ? -16.963 11.283 6.217 1.00 56.56 96 LYS A C 1
ATOM 744 O O . LYS A 1 96 ? -17.814 12.076 5.829 1.00 56.56 96 LYS A O 1
ATOM 749 N N . TRP A 1 97 ? -17.021 10.673 7.400 1.00 46.19 97 TRP A N 1
ATOM 750 C CA . TRP A 1 97 ? -18.132 10.804 8.336 1.00 46.19 97 TRP A CA 1
ATOM 751 C C . TRP A 1 97 ? -17.611 11.102 9.742 1.00 46.19 97 TRP A C 1
ATOM 753 O O . TRP A 1 97 ? -17.383 10.199 10.543 1.00 46.19 97 TRP A O 1
ATOM 763 N N . GLY A 1 98 ? -17.406 12.389 10.022 1.00 43.12 98 GLY A N 1
ATOM 764 C CA . GLY A 1 98 ? -17.516 12.908 11.379 1.00 43.12 98 GLY A CA 1
ATOM 765 C C . GLY A 1 98 ? -18.994 13.130 11.686 1.00 43.12 98 GLY A C 1
ATOM 766 O O . GLY A 1 98 ? -19.515 14.203 11.393 1.00 43.12 98 GLY A O 1
ATOM 767 N N . VAL A 1 99 ? -19.660 12.089 12.186 1.00 36.59 99 VAL A N 1
ATOM 768 C CA . VAL A 1 99 ? -20.923 12.141 12.943 1.00 36.59 99 VAL A CA 1
ATOM 769 C C . VAL A 1 99 ? -21.024 10.896 13.805 1.00 36.59 99 VAL A C 1
ATOM 771 O O . VAL A 1 99 ? -20.842 9.792 13.244 1.00 36.59 99 VAL A O 1
#